Protein AF-A0A3D5DP61-F1 (afdb_monomer)

Sequence (79 aa):
MGTVFTVDSALQHTCASFRQQAAHGEISAAECDLLIDGAILLAVHLEALIQDAHAGRPPSWPDAGQRPALRVLAGGQQG

Radius of gyration: 17.91 Å; Cα contacts (8 Å, |Δi|>4): 30; chains: 1; bounding box: 40×27×56 Å

Foldseek 3Di:
DDDDDQLVNVLVVQLVVLVVCCVVVVDPPVVSVVVNVVSVVVSVVVVVQVVCVVVVHPGPDPDPVPPDPPPPPPDDDDD

Nearest PDB structures (foldseek):
  2f66-assembly3_A  TM=7.897E-01  e=7.487E+00  Saccharomyces cerevisiae
  2lxc-assembly1_C  TM=3.758E-01  e=6.119E+00  Saccharomyces cerevisiae S288C

pLDDT: mean 81.03, std 19.75, range [37.09, 98.69]

Solvent-accessible surface area (backbone atoms only — not comparable to full-atom values): 4965 Å² total; per-residue (Å²): 134,83,84,82,76,46,65,65,59,49,45,53,53,51,45,51,49,40,54,50,36,30,74,73,63,78,39,51,69,69,56,33,53,52,51,42,56,50,46,52,56,49,41,56,51,50,51,51,52,52,51,36,52,75,70,70,44,79,78,88,66,75,54,82,91,66,58,75,78,81,76,74,87,79,73,88,83,88,131

Mean predicted aligned error: 11.6 Å

Secondary structure (DSSP, 8-state):
------HHHHHHHHHHHHHHHHHTTSS-HHHHHHHHHHHHHHHHHHHHHHHHHHTTPPP-S--GGGS------------

Structure (mmCIF, N/CA/C/O backbone):
data_AF-A0A3D5DP61-F1
#
_entry.id   AF-A0A3D5DP61-F1
#
loop_
_atom_site.group_PDB
_atom_site.id
_atom_site.type_symbol
_atom_site.label_atom_id
_atom_site.label_alt_id
_atom_site.label_comp_id
_atom_site.label_asym_id
_atom_site.label_entity_id
_atom_site.label_seq_id
_atom_site.pdbx_PDB_ins_code
_atom_site.Cartn_x
_atom_site.Cartn_y
_atom_site.Cartn_z
_atom_site.occupancy
_atom_site.B_iso_or_equiv
_atom_site.auth_seq_id
_atom_site.auth_comp_id
_atom_site.auth_asym_id
_atom_site.auth_atom_id
_atom_site.pdbx_PDB_model_num
ATOM 1 N N . MET A 1 1 ? 2.051 -22.863 -12.965 1.00 37.09 1 MET A N 1
ATOM 2 C CA . MET A 1 1 ? 2.035 -21.450 -13.397 1.00 37.09 1 MET A CA 1
ATOM 3 C C . MET A 1 1 ? 2.212 -20.609 -12.150 1.00 37.09 1 MET A C 1
ATOM 5 O O . MET A 1 1 ? 1.329 -20.635 -11.307 1.00 37.09 1 MET A O 1
ATOM 9 N N . GLY A 1 2 ? 3.383 -20.000 -11.961 1.00 47.03 2 GLY A N 1
ATOM 10 C CA . GLY A 1 2 ? 3.599 -19.091 -10.835 1.00 47.03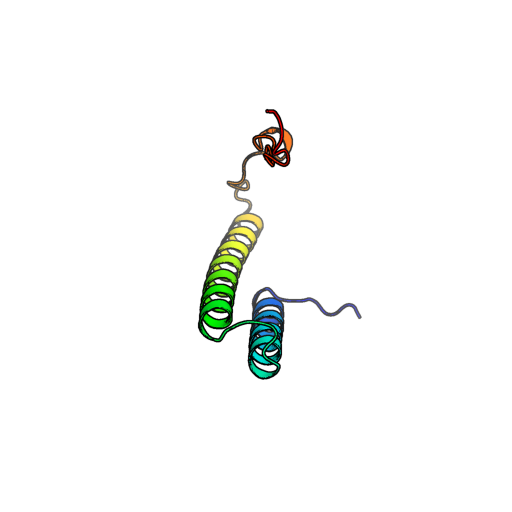 2 GLY A CA 1
ATOM 11 C C . GLY A 1 2 ? 2.869 -17.784 -11.112 1.00 47.03 2 GLY A C 1
ATOM 12 O O . GLY A 1 2 ? 3.030 -17.222 -12.193 1.00 47.03 2 GLY A O 1
ATOM 13 N N . THR A 1 3 ? 2.029 -17.339 -10.184 1.00 56.50 3 THR A N 1
ATOM 14 C CA . THR A 1 3 ? 1.362 -16.039 -10.269 1.00 56.50 3 THR A CA 1
ATOM 15 C C . THR A 1 3 ? 2.440 -14.959 -10.278 1.00 56.50 3 THR A C 1
ATOM 17 O O . THR A 1 3 ? 3.208 -14.846 -9.325 1.00 56.50 3 THR A O 1
ATOM 20 N N . VAL A 1 4 ? 2.546 -14.195 -11.364 1.00 59.75 4 VAL A N 1
ATOM 21 C CA . VAL A 1 4 ? 3.407 -13.010 -11.388 1.00 59.75 4 VAL A CA 1
ATOM 22 C C . VAL A 1 4 ? 2.693 -11.948 -10.563 1.00 59.75 4 VAL A C 1
ATOM 24 O O . VAL A 1 4 ? 1.670 -11.421 -10.990 1.00 59.75 4 VAL A O 1
ATOM 27 N N . PHE A 1 5 ? 3.199 -11.674 -9.364 1.00 66.38 5 PHE A N 1
ATOM 28 C CA . PHE A 1 5 ? 2.721 -10.548 -8.574 1.00 66.38 5 PHE A CA 1
ATOM 29 C C . PHE A 1 5 ? 3.260 -9.261 -9.196 1.00 66.38 5 PHE A C 1
ATOM 31 O O . PHE A 1 5 ? 4.463 -9.002 -9.175 1.00 66.38 5 PHE A O 1
ATOM 38 N N . THR A 1 6 ? 2.368 -8.464 -9.780 1.00 89.56 6 THR A N 1
ATOM 39 C CA . THR A 1 6 ? 2.663 -7.067 -10.105 1.00 89.56 6 THR A CA 1
ATOM 40 C C . THR A 1 6 ? 2.755 -6.266 -8.809 1.00 89.56 6 THR A C 1
ATOM 42 O O . THR A 1 6 ? 2.144 -6.645 -7.804 1.00 89.56 6 THR A O 1
ATOM 45 N N . VAL A 1 7 ? 3.479 -5.143 -8.833 1.00 92.12 7 VAL A N 1
ATOM 46 C CA . VAL A 1 7 ? 3.539 -4.218 -7.689 1.00 92.12 7 VAL A CA 1
ATOM 47 C C . VAL A 1 7 ? 2.128 -3.816 -7.243 1.00 92.12 7 VAL A C 1
ATOM 49 O O . VAL A 1 7 ? 1.823 -3.883 -6.056 1.00 92.12 7 VAL A O 1
ATOM 52 N N . ASP A 1 8 ? 1.241 -3.526 -8.197 1.00 93.06 8 ASP A N 1
ATOM 53 C CA . ASP A 1 8 ? -0.175 -3.232 -7.953 1.00 93.06 8 ASP A CA 1
ATOM 54 C C . ASP A 1 8 ? -0.912 -4.364 -7.207 1.00 93.06 8 ASP A C 1
ATOM 56 O O . ASP A 1 8 ? -1.524 -4.127 -6.166 1.00 93.06 8 ASP A O 1
ATOM 60 N N . SER A 1 9 ? -0.798 -5.617 -7.662 1.00 94.31 9 SER A N 1
ATOM 61 C CA . SER A 1 9 ? -1.471 -6.746 -7.000 1.00 94.31 9 SER A CA 1
ATOM 62 C C . SER A 1 9 ? -0.961 -6.984 -5.572 1.00 94.31 9 SER A C 1
ATOM 64 O O . SER A 1 9 ? -1.743 -7.308 -4.674 1.00 94.31 9 SER A O 1
ATOM 66 N N . ALA A 1 10 ? 0.339 -6.777 -5.339 1.00 95.25 10 ALA A N 1
ATOM 67 C CA . ALA A 1 10 ? 0.934 -6.867 -4.011 1.00 95.25 10 ALA A CA 1
ATOM 68 C C . ALA A 1 10 ? 0.457 -5.722 -3.101 1.00 95.25 10 ALA A C 1
ATOM 70 O O . ALA A 1 10 ? 0.128 -5.964 -1.937 1.00 95.25 10 ALA A O 1
ATOM 71 N N . LEU A 1 11 ? 0.360 -4.498 -3.632 1.00 96.69 11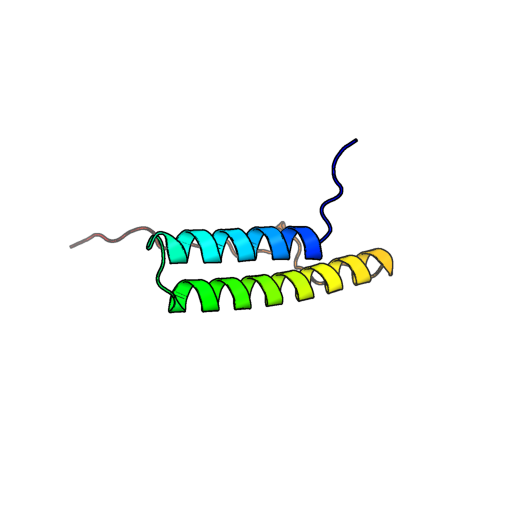 LEU A N 1
ATOM 72 C CA . LEU A 1 11 ? -0.164 -3.337 -2.915 1.00 96.69 11 LEU A CA 1
ATOM 73 C C . LEU A 1 11 ? -1.622 -3.554 -2.500 1.00 96.69 11 LEU A C 1
ATOM 75 O O . LEU A 1 11 ? -1.954 -3.397 -1.326 1.00 96.69 11 LEU A O 1
ATOM 79 N N . GLN A 1 12 ? -2.482 -3.972 -3.432 1.00 97.19 12 GLN A N 1
ATOM 80 C CA . GLN A 1 12 ? -3.896 -4.233 -3.152 1.00 97.19 12 GLN A CA 1
ATOM 81 C C . GLN A 1 12 ? -4.071 -5.290 -2.060 1.00 97.19 12 GLN A C 1
ATOM 83 O O . GLN A 1 12 ? -4.829 -5.081 -1.111 1.00 97.19 12 GLN A O 1
ATOM 88 N N . HIS A 1 13 ? -3.335 -6.401 -2.158 1.00 96.81 13 HIS A N 1
ATOM 89 C CA . HIS A 1 13 ? -3.375 -7.460 -1.154 1.00 96.81 13 HIS A CA 1
ATOM 90 C C . HIS A 1 13 ? -2.927 -6.962 0.228 1.00 96.81 13 HIS A C 1
ATOM 92 O O . HIS A 1 13 ? -3.583 -7.229 1.235 1.00 96.81 13 HIS A O 1
ATOM 98 N N . THR A 1 14 ? -1.843 -6.189 0.270 1.00 97.44 14 THR A N 1
ATOM 99 C CA . THR A 1 14 ? -1.286 -5.635 1.509 1.00 97.44 14 THR A CA 1
ATOM 100 C C . THR A 1 14 ? -2.260 -4.657 2.172 1.00 97.44 14 THR A C 1
ATOM 102 O O . THR A 1 14 ? -2.575 -4.802 3.352 1.00 97.44 14 THR A O 1
ATOM 105 N N . CYS A 1 15 ? -2.828 -3.722 1.406 1.00 98.38 15 CYS A N 1
ATOM 106 C CA . CYS A 1 15 ? -3.824 -2.773 1.904 1.00 98.38 15 CYS A CA 1
ATOM 107 C C . CYS A 1 15 ? -5.100 -3.467 2.401 1.00 98.38 15 CYS A C 1
ATOM 109 O O . CYS A 1 15 ? -5.673 -3.052 3.410 1.00 98.38 15 CYS A O 1
ATOM 111 N N . ALA A 1 16 ? -5.553 -4.526 1.722 1.00 98.44 16 ALA A N 1
ATOM 112 C CA . ALA A 1 16 ? -6.688 -5.323 2.183 1.00 98.44 16 ALA A CA 1
ATOM 113 C C . ALA A 1 16 ? -6.394 -6.000 3.532 1.00 98.44 16 ALA A C 1
ATOM 115 O O . ALA A 1 16 ? -7.241 -5.970 4.425 1.00 98.44 16 ALA A O 1
ATOM 116 N N . SER A 1 17 ? -5.181 -6.533 3.705 1.00 98.44 17 SER A N 1
ATOM 117 C CA . SER A 1 17 ? -4.735 -7.131 4.967 1.00 98.44 17 SER A C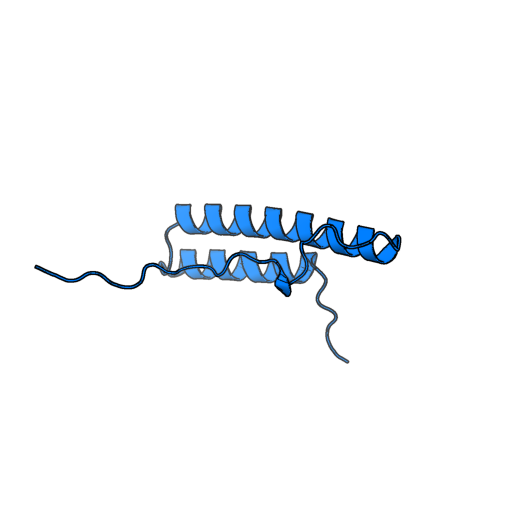A 1
ATOM 118 C C . SER A 1 17 ? -4.728 -6.118 6.117 1.00 98.44 17 SER A C 1
ATOM 120 O O . SER A 1 17 ? -5.284 -6.400 7.177 1.00 98.44 17 SER A O 1
ATOM 122 N N . PHE A 1 18 ? -4.208 -4.902 5.908 1.00 98.69 18 PHE A N 1
ATOM 123 C CA . PHE A 1 18 ? -4.237 -3.851 6.938 1.00 98.69 18 PHE A CA 1
ATOM 124 C C . PHE A 1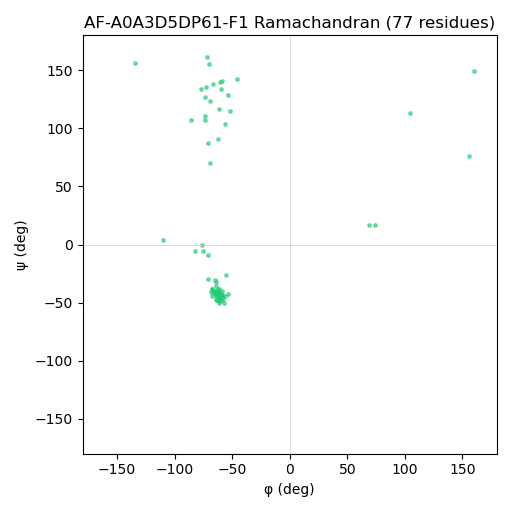 18 ? -5.658 -3.453 7.332 1.00 98.69 18 PHE A C 1
ATOM 126 O O . PHE A 1 18 ? -5.971 -3.352 8.517 1.00 98.69 18 PHE A O 1
ATOM 133 N N . ARG A 1 19 ? -6.555 -3.293 6.353 1.00 98.50 19 ARG A N 1
ATOM 134 C CA . ARG A 1 19 ? -7.970 -2.994 6.627 1.00 98.50 19 ARG A CA 1
ATOM 135 C C . ARG A 1 19 ? -8.635 -4.101 7.436 1.00 98.50 19 ARG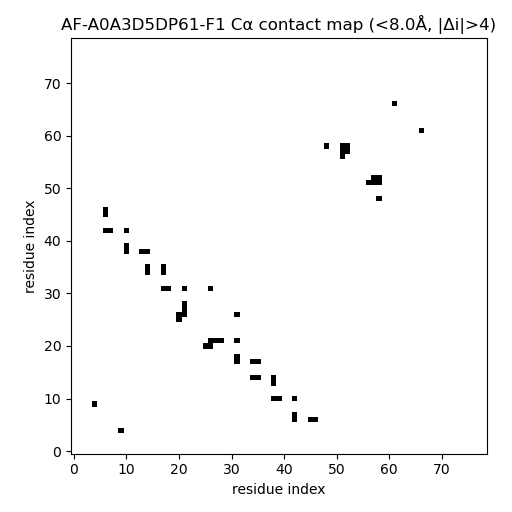 A C 1
ATOM 137 O O . ARG A 1 19 ? -9.435 -3.803 8.318 1.00 98.50 19 ARG A O 1
ATOM 144 N N . GLN A 1 20 ? -8.299 -5.359 7.157 1.00 98.69 20 GLN A N 1
ATOM 145 C CA . GLN A 1 20 ? -8.809 -6.498 7.911 1.00 98.69 20 GLN A CA 1
ATOM 146 C C . GLN A 1 20 ? -8.279 -6.509 9.353 1.00 98.69 20 GLN A C 1
ATOM 148 O O . GLN A 1 20 ? -9.072 -6.661 10.278 1.00 98.69 20 GLN A O 1
ATOM 153 N N . GLN A 1 21 ? -6.983 -6.258 9.553 1.00 98.62 21 GLN A N 1
ATOM 154 C CA . GLN A 1 21 ? -6.377 -6.129 10.885 1.00 98.62 21 GLN A CA 1
ATOM 155 C C . GLN A 1 21 ? -7.026 -4.996 11.692 1.00 98.62 21 GLN A C 1
ATOM 157 O O . GLN A 1 21 ? -7.372 -5.177 12.858 1.00 98.62 21 GLN A O 1
ATOM 162 N N . ALA A 1 22 ? -7.275 -3.845 11.062 1.00 98.50 22 ALA A N 1
ATOM 163 C CA . ALA A 1 22 ? -7.976 -2.733 11.698 1.00 98.50 22 ALA A CA 1
ATOM 164 C C . ALA A 1 22 ? -9.427 -3.092 12.059 1.00 98.50 22 ALA A C 1
ATOM 166 O O . ALA A 1 22 ? -9.895 -2.766 13.148 1.00 98.50 22 ALA A O 1
ATOM 167 N N . ALA A 1 23 ? -10.135 -3.809 11.179 1.00 98.25 23 ALA A N 1
ATOM 168 C CA . ALA A 1 23 ? -11.497 -4.277 11.439 1.00 98.25 23 ALA A CA 1
ATOM 169 C C . ALA A 1 23 ? -11.570 -5.285 12.600 1.00 98.25 23 ALA A C 1
ATOM 171 O O . ALA A 1 23 ? -12.570 -5.325 13.315 1.00 98.25 23 ALA A O 1
ATOM 172 N N . HIS A 1 24 ? -10.516 -6.075 12.808 1.00 98.38 24 HIS A N 1
ATOM 173 C CA . HIS A 1 24 ? -10.382 -6.971 13.957 1.00 98.38 24 HIS A CA 1
ATOM 174 C C . HIS A 1 24 ? -9.862 -6.275 15.227 1.00 98.38 24 HIS A C 1
ATOM 176 O O . HIS A 1 24 ? -9.819 -6.902 16.285 1.00 98.38 24 HIS A O 1
ATOM 182 N N . GLY A 1 25 ? -9.478 -4.997 15.148 1.00 97.94 25 GLY A N 1
ATOM 183 C CA . GLY A 1 25 ? -8.911 -4.243 16.267 1.00 97.94 25 GLY A CA 1
ATOM 184 C C . GLY A 1 25 ? -7.464 -4.613 16.609 1.00 97.94 25 GLY A C 1
ATOM 185 O O . GLY A 1 25 ? -7.003 -4.290 17.700 1.00 97.94 25 GLY A O 1
ATOM 186 N N . GLU A 1 26 ? -6.753 -5.285 15.700 1.00 98.56 26 GLU A N 1
ATOM 187 C CA . GLU A 1 26 ? -5.332 -5.633 15.855 1.00 98.56 26 GLU A CA 1
ATOM 188 C C . GLU A 1 26 ? -4.431 -4.393 15.742 1.00 98.56 26 GLU A C 1
ATOM 190 O O . GLU A 1 26 ? -3.380 -4.323 16.376 1.00 98.56 26 GLU A O 1
ATOM 195 N N . ILE A 1 27 ? -4.873 -3.404 14.961 1.00 98.31 27 ILE A N 1
ATOM 196 C CA . ILE A 1 27 ? -4.266 -2.077 14.820 1.00 98.31 27 ILE A CA 1
ATOM 197 C C . ILE A 1 27 ? -5.356 -1.003 14.879 1.00 98.31 27 ILE A C 1
ATOM 199 O O . ILE A 1 27 ? -6.522 -1.262 14.564 1.00 98.31 27 ILE A O 1
ATOM 203 N N . SER A 1 28 ? -4.993 0.221 15.258 1.00 98.56 28 SER A N 1
ATOM 204 C CA . SER A 1 28 ? -5.913 1.358 15.204 1.00 98.56 28 SER A CA 1
ATOM 205 C C . SER A 1 28 ? -6.193 1.808 13.765 1.00 98.56 28 SER A C 1
ATOM 207 O O . SER A 1 28 ? -5.425 1.543 12.839 1.00 98.56 28 SER A O 1
ATOM 209 N N . ALA A 1 29 ? -7.284 2.556 13.573 1.00 98.06 29 ALA A N 1
ATOM 210 C CA . ALA A 1 29 ? -7.604 3.155 12.275 1.00 98.06 29 ALA A CA 1
ATOM 211 C C . ALA A 1 29 ? -6.484 4.090 11.776 1.00 98.06 29 ALA A C 1
ATOM 213 O O . ALA A 1 29 ? -6.120 4.035 10.608 1.00 98.06 29 ALA A O 1
ATOM 214 N N . ALA A 1 30 ? -5.880 4.877 12.674 1.00 98.38 30 ALA A N 1
ATOM 215 C CA . ALA A 1 30 ? -4.789 5.786 12.324 1.00 98.38 30 ALA A CA 1
ATOM 216 C C . ALA A 1 30 ? -3.507 5.043 11.905 1.00 98.38 30 ALA A C 1
ATOM 218 O O . ALA A 1 30 ? -2.820 5.470 10.980 1.00 98.38 30 ALA A O 1
ATOM 219 N N . GLU A 1 31 ? -3.187 3.920 12.557 1.00 98.25 31 GLU A N 1
ATOM 220 C CA . GLU A 1 31 ? -2.072 3.058 12.144 1.00 98.25 31 GLU A CA 1
ATOM 221 C C . GLU A 1 31 ? -2.340 2.405 10.785 1.00 98.25 31 GLU A C 1
ATOM 223 O O . GLU A 1 31 ? -1.440 2.344 9.951 1.00 98.25 31 GLU A O 1
ATOM 228 N N . CYS A 1 32 ? -3.576 1.965 10.533 1.00 98.62 32 CYS A N 1
ATOM 229 C CA . CYS A 1 32 ? -3.982 1.414 9.241 1.00 98.62 32 CYS A CA 1
ATOM 230 C C . CYS A 1 32 ? -3.803 2.428 8.103 1.00 98.62 32 CYS A C 1
ATOM 232 O O . CYS A 1 32 ? -3.186 2.097 7.090 1.00 98.62 32 CYS A O 1
ATOM 234 N N . ASP A 1 33 ? -4.275 3.664 8.289 1.00 98.62 33 ASP A N 1
ATOM 235 C CA . ASP A 1 33 ? -4.130 4.736 7.297 1.00 98.62 33 ASP A CA 1
ATOM 236 C C . ASP A 1 33 ? -2.649 5.026 7.009 1.00 98.62 33 ASP A C 1
ATOM 238 O O . ASP A 1 33 ? -2.230 5.033 5.851 1.00 98.62 33 ASP A O 1
ATOM 242 N N . LEU A 1 34 ? -1.823 5.142 8.056 1.00 98.69 34 LEU A N 1
ATOM 243 C CA . LEU A 1 34 ? -0.381 5.355 7.913 1.00 98.69 34 LEU A CA 1
ATOM 244 C C . LEU A 1 34 ? 0.313 4.213 7.149 1.00 98.69 34 LEU A C 1
ATOM 246 O O . LEU A 1 34 ? 1.187 4.459 6.314 1.00 98.69 34 LEU A O 1
ATOM 250 N N . LEU A 1 35 ? -0.052 2.961 7.433 1.00 98.62 35 LEU A N 1
ATOM 251 C CA . LEU A 1 35 ? 0.511 1.792 6.754 1.00 98.62 35 LEU A CA 1
ATOM 252 C C . LEU A 1 35 ? 0.096 1.731 5.279 1.00 98.62 35 LEU A C 1
ATOM 254 O O . LEU A 1 35 ? 0.918 1.375 4.432 1.00 98.62 35 LEU A O 1
ATOM 258 N N . ILE A 1 36 ? -1.148 2.097 4.963 1.00 98.56 36 ILE A N 1
ATOM 259 C CA . ILE A 1 36 ? -1.636 2.192 3.582 1.00 98.56 36 ILE A CA 1
ATOM 260 C C . ILE A 1 36 ? -0.865 3.275 2.820 1.00 98.56 36 ILE A C 1
ATOM 262 O O . ILE A 1 36 ? -0.355 2.994 1.733 1.00 98.56 36 ILE A O 1
ATOM 266 N N . ASP A 1 37 ? -0.712 4.469 3.394 1.00 98.56 37 ASP A N 1
ATOM 267 C CA . ASP A 1 37 ? 0.054 5.560 2.780 1.00 98.56 37 ASP A CA 1
ATOM 268 C C . ASP A 1 37 ? 1.512 5.145 2.524 1.00 98.56 37 ASP A C 1
ATOM 270 O O . ASP A 1 37 ? 2.048 5.338 1.428 1.00 98.56 37 ASP A O 1
ATOM 274 N N . GLY A 1 38 ? 2.147 4.496 3.506 1.00 98.19 38 GLY A N 1
ATOM 275 C CA . GLY A 1 38 ? 3.501 3.959 3.369 1.00 98.19 38 GLY A CA 1
ATOM 276 C C . GLY A 1 38 ? 3.622 2.893 2.275 1.00 98.19 38 GLY A C 1
ATOM 277 O O . GLY A 1 38 ? 4.585 2.905 1.504 1.00 98.19 38 GLY A O 1
ATOM 278 N N . ALA A 1 39 ? 2.640 1.995 2.161 1.00 98.12 39 ALA A N 1
ATOM 279 C CA . ALA A 1 39 ? 2.619 0.966 1.125 1.00 98.12 39 ALA A CA 1
ATOM 280 C C . ALA A 1 39 ? 2.478 1.568 -0.282 1.00 98.12 39 ALA A C 1
ATOM 282 O O . ALA A 1 39 ? 3.168 1.127 -1.203 1.00 98.12 39 ALA A O 1
ATOM 283 N N . ILE A 1 40 ? 1.647 2.604 -0.446 1.00 97.88 40 ILE A N 1
ATOM 284 C CA . ILE A 1 40 ? 1.498 3.330 -1.717 1.00 97.88 40 ILE A CA 1
ATOM 285 C C . ILE A 1 40 ? 2.826 3.982 -2.114 1.00 97.88 40 ILE A C 1
ATOM 287 O O . ILE A 1 40 ? 3.278 3.816 -3.248 1.00 97.88 40 ILE A O 1
ATOM 291 N N . LEU A 1 41 ? 3.485 4.681 -1.185 1.00 97.75 41 LEU A N 1
ATOM 292 C CA . LEU A 1 41 ? 4.783 5.309 -1.448 1.00 97.75 41 LEU A CA 1
ATOM 293 C C . LEU A 1 41 ? 5.846 4.281 -1.856 1.00 97.75 41 LEU A C 1
ATOM 295 O O . LEU A 1 41 ? 6.601 4.509 -2.805 1.00 97.75 41 LEU A O 1
ATOM 299 N N . LEU A 1 42 ? 5.887 3.135 -1.172 1.00 96.25 42 LEU A N 1
ATOM 300 C CA . LEU A 1 42 ? 6.800 2.047 -1.509 1.00 96.25 42 LEU A CA 1
ATOM 301 C C . LEU A 1 42 ? 6.511 1.470 -2.901 1.00 96.25 42 LEU A C 1
ATOM 303 O O . LEU A 1 42 ? 7.446 1.238 -3.663 1.00 96.25 42 LEU A O 1
ATOM 307 N N . ALA A 1 43 ? 5.239 1.264 -3.245 1.00 95.88 43 ALA A N 1
ATOM 308 C CA . ALA A 1 43 ? 4.831 0.761 -4.552 1.00 95.88 43 ALA A CA 1
ATOM 309 C C . ALA A 1 43 ? 5.273 1.699 -5.684 1.00 95.88 43 ALA A C 1
ATOM 311 O O . ALA A 1 43 ? 5.924 1.253 -6.626 1.00 95.88 43 ALA A O 1
ATOM 31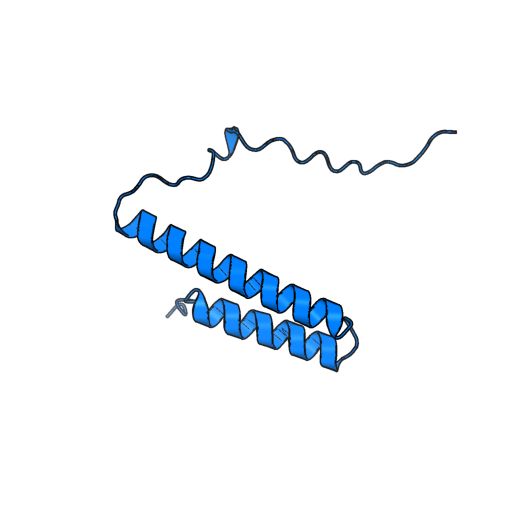2 N N . VAL A 1 44 ? 5.017 3.004 -5.546 1.00 94.25 44 VAL A N 1
ATOM 313 C CA . VAL A 1 44 ? 5.471 4.020 -6.511 1.00 94.25 44 VAL A CA 1
ATOM 314 C C . VAL A 1 44 ? 6.989 3.970 -6.685 1.00 94.25 44 VAL A C 1
ATOM 316 O O . VAL A 1 44 ? 7.496 4.001 -7.808 1.00 94.25 44 VAL A O 1
ATOM 319 N N . HIS A 1 45 ? 7.732 3.857 -5.583 1.00 92.50 45 HIS A N 1
ATOM 320 C CA . HIS A 1 45 ? 9.186 3.777 -5.645 1.00 92.50 45 HIS A CA 1
ATOM 321 C C . HIS A 1 45 ? 9.679 2.493 -6.332 1.00 92.50 45 HIS A C 1
ATOM 323 O O . HIS A 1 45 ? 10.596 2.540 -7.151 1.00 92.50 45 HIS A O 1
ATOM 329 N N . LEU A 1 46 ? 9.060 1.347 -6.038 1.00 91.88 46 LEU A N 1
ATOM 330 C CA . LEU A 1 46 ? 9.382 0.073 -6.680 1.00 91.88 46 LEU A CA 1
ATOM 331 C C . LEU A 1 46 ? 9.101 0.103 -8.183 1.00 91.88 46 LEU A C 1
ATOM 333 O O . LEU A 1 46 ? 9.918 -0.396 -8.955 1.00 91.88 46 LEU A O 1
ATOM 337 N N . GLU A 1 47 ? 7.994 0.706 -8.615 1.00 91.69 47 GLU A N 1
ATOM 338 C CA . GLU A 1 47 ? 7.704 0.860 -10.042 1.00 91.69 47 GLU A CA 1
ATOM 339 C C . GLU A 1 47 ? 8.755 1.713 -10.750 1.00 91.69 47 GLU A C 1
ATOM 341 O O . GLU A 1 47 ? 9.231 1.322 -11.816 1.00 91.69 47 GLU A O 1
ATOM 346 N N . ALA A 1 48 ? 9.181 2.822 -10.139 1.00 89.12 48 ALA A N 1
ATOM 347 C CA . ALA A 1 48 ? 10.261 3.643 -10.679 1.00 89.12 48 ALA A CA 1
ATOM 348 C C . ALA A 1 48 ? 11.565 2.838 -10.832 1.00 89.12 48 ALA A C 1
ATOM 350 O O . ALA A 1 48 ? 12.208 2.898 -11.878 1.00 89.12 48 ALA A O 1
ATOM 351 N N . LEU A 1 49 ? 11.923 2.019 -9.835 1.00 88.00 49 LEU A N 1
ATOM 352 C CA . LEU A 1 49 ? 13.105 1.152 -9.905 1.00 88.00 49 LEU A CA 1
ATOM 353 C C . LEU A 1 49 ? 12.995 0.082 -11.000 1.00 88.00 49 LEU A C 1
ATOM 355 O O . LEU A 1 49 ? 13.976 -0.193 -11.691 1.00 88.00 49 LEU A O 1
ATOM 359 N N . ILE A 1 50 ? 11.817 -0.519 -11.178 1.00 87.94 50 ILE A N 1
ATOM 360 C CA . ILE A 1 50 ? 11.569 -1.496 -12.248 1.00 87.94 50 ILE A CA 1
ATOM 361 C C . ILE A 1 50 ? 11.700 -0.824 -13.620 1.00 87.94 50 ILE A C 1
ATOM 363 O O . ILE A 1 50 ? 12.317 -1.387 -14.525 1.00 87.94 50 ILE A O 1
ATOM 367 N N . GLN A 1 51 ? 11.164 0.390 -13.773 1.00 86.69 51 GLN A N 1
ATOM 368 C CA . GLN A 1 51 ? 11.292 1.170 -15.004 1.00 86.69 51 GLN A CA 1
ATOM 369 C C . GLN A 1 51 ? 12.748 1.543 -15.300 1.00 86.69 51 GLN A C 1
ATOM 371 O O . GLN A 1 51 ? 13.202 1.348 -16.429 1.00 86.69 51 GLN A O 1
ATOM 376 N N . ASP A 1 52 ? 13.498 2.010 -14.299 1.00 86.00 52 ASP A N 1
ATOM 377 C CA . ASP A 1 52 ? 14.927 2.310 -14.430 1.00 86.00 52 ASP A CA 1
ATOM 378 C C . ASP A 1 52 ? 15.725 1.068 -14.859 1.00 86.00 52 ASP A C 1
ATOM 380 O O . ASP A 1 52 ? 16.547 1.143 -15.778 1.00 86.00 52 ASP A O 1
ATOM 384 N N . ALA A 1 53 ? 15.438 -0.093 -14.258 1.00 82.00 53 ALA A N 1
ATOM 385 C CA . ALA A 1 53 ? 16.070 -1.360 -14.618 1.00 82.00 53 ALA A CA 1
ATOM 386 C C . ALA A 1 53 ? 15.757 -1.771 -16.066 1.00 82.00 53 ALA A C 1
ATOM 388 O O . ALA A 1 53 ? 16.659 -2.171 -16.804 1.00 82.00 53 ALA A O 1
ATOM 389 N N . HIS A 1 54 ? 14.502 -1.629 -16.505 1.00 83.94 54 HIS A N 1
ATOM 390 C CA . HIS A 1 54 ? 14.114 -1.877 -17.897 1.00 83.94 54 HIS A CA 1
ATOM 391 C C . HIS A 1 54 ? 14.778 -0.902 -18.881 1.00 83.94 54 HIS A C 1
ATOM 393 O O . HIS A 1 54 ? 15.100 -1.292 -20.001 1.00 83.94 54 HIS A O 1
ATOM 399 N N . ALA A 1 55 ? 15.027 0.343 -18.469 1.00 84.88 55 ALA A N 1
ATOM 400 C CA . ALA A 1 55 ? 15.746 1.338 -19.262 1.00 84.88 55 ALA A CA 1
ATOM 401 C C . ALA A 1 55 ? 17.275 1.119 -19.288 1.00 84.88 55 ALA A C 1
ATOM 403 O O . ALA A 1 55 ? 17.992 1.898 -19.918 1.00 84.88 55 ALA A O 1
ATOM 404 N N . GLY A 1 56 ? 17.791 0.088 -18.603 1.00 78.75 56 GLY A N 1
ATOM 405 C CA . GLY A 1 56 ? 19.227 -0.186 -18.491 1.00 78.75 56 GLY A CA 1
ATOM 406 C C . GLY A 1 56 ? 19.984 0.850 -17.656 1.00 78.75 56 GLY A C 1
ATOM 407 O O . GLY A 1 56 ? 21.209 0.947 -17.752 1.00 78.75 56 GLY A O 1
ATOM 408 N N . ARG A 1 57 ? 19.272 1.650 -16.852 1.00 72.88 57 ARG A N 1
ATOM 409 C CA . ARG A 1 57 ? 19.878 2.632 -15.956 1.00 72.88 57 ARG A CA 1
ATOM 410 C C . ARG A 1 57 ? 20.447 1.897 -14.734 1.00 72.88 57 ARG A C 1
ATOM 412 O O . ARG A 1 57 ? 19.763 1.041 -14.172 1.00 72.88 57 ARG A O 1
ATOM 419 N N . PRO A 1 58 ? 21.686 2.197 -14.304 1.00 64.81 58 PRO A N 1
ATOM 420 C CA . PRO A 1 58 ? 22.235 1.589 -13.099 1.00 64.81 58 PRO A CA 1
ATOM 421 C C . PRO A 1 58 ? 21.363 1.945 -11.883 1.00 64.81 58 PRO A C 1
ATOM 423 O O . PRO A 1 58 ? 20.906 3.089 -11.785 1.00 64.81 58 PRO A O 1
ATOM 426 N N . PRO A 1 59 ? 21.123 0.995 -10.960 1.00 64.25 59 PRO A N 1
ATOM 427 C CA . PRO A 1 59 ? 20.307 1.246 -9.780 1.00 64.25 59 PRO A CA 1
ATOM 428 C C . PRO A 1 59 ? 20.923 2.373 -8.945 1.00 64.25 59 PRO A C 1
ATOM 430 O O . PRO A 1 59 ? 22.123 2.387 -8.684 1.00 64.25 59 PRO A O 1
ATOM 433 N N . SER A 1 60 ? 20.087 3.315 -8.507 1.00 66.94 60 SER A N 1
ATOM 434 C CA . S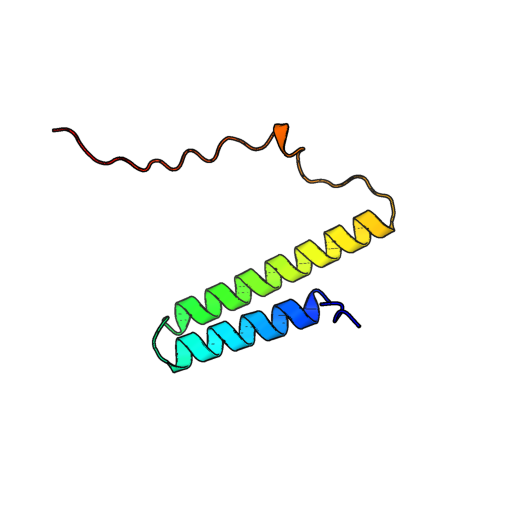ER A 1 60 ? 20.485 4.437 -7.645 1.00 66.94 60 SER A CA 1
ATOM 435 C C . SER A 1 60 ? 20.710 4.031 -6.185 1.00 66.94 60 SER A C 1
ATOM 437 O O . SER A 1 60 ? 21.143 4.847 -5.371 1.00 66.94 60 SER A O 1
ATOM 439 N N . TRP A 1 61 ? 20.416 2.774 -5.838 1.00 60.75 61 TRP A N 1
ATOM 440 C CA . TRP A 1 61 ? 20.612 2.267 -4.490 1.00 60.75 61 TRP A CA 1
ATOM 441 C C . TRP A 1 61 ? 22.103 2.063 -4.205 1.00 60.75 61 TRP A C 1
ATOM 443 O O . TRP A 1 61 ? 22.798 1.473 -5.036 1.00 60.75 61 TRP A O 1
ATOM 453 N N . PRO A 1 62 ? 22.610 2.483 -3.031 1.00 57.81 62 PRO A N 1
ATOM 454 C CA . PRO A 1 62 ? 23.964 2.140 -2.633 1.00 57.81 62 PRO A CA 1
ATOM 455 C C . PRO A 1 62 ? 24.110 0.618 -2.583 1.00 57.81 62 PRO A C 1
ATOM 457 O O . PRO A 1 62 ? 23.196 -0.093 -2.143 1.00 57.81 62 PRO A O 1
ATOM 460 N N . ASP A 1 63 ? 25.269 0.137 -3.035 1.00 59.12 63 ASP A N 1
ATOM 461 C CA . ASP A 1 63 ? 25.658 -1.269 -2.955 1.00 59.12 63 ASP A CA 1
ATOM 462 C C . ASP A 1 63 ? 25.345 -1.814 -1.551 1.00 59.12 63 ASP A C 1
ATOM 464 O O . ASP A 1 63 ? 25.486 -1.104 -0.549 1.00 59.12 63 ASP A O 1
ATOM 468 N N . ALA A 1 64 ? 24.892 -3.064 -1.452 1.00 58.47 64 ALA A N 1
ATOM 469 C CA . ALA A 1 64 ? 24.589 -3.678 -0.162 1.00 58.47 64 ALA A CA 1
ATOM 470 C C . ALA A 1 64 ? 25.798 -3.634 0.797 1.00 58.47 64 ALA A C 1
ATOM 472 O O . ALA A 1 64 ? 25.598 -3.553 2.009 1.00 58.47 64 ALA A O 1
ATOM 473 N N . GLY A 1 65 ? 27.028 -3.589 0.264 1.00 59.09 65 GLY A N 1
ATOM 474 C CA . GLY A 1 65 ? 28.261 -3.381 1.031 1.00 59.09 65 GLY A CA 1
ATOM 475 C C . GLY A 1 65 ? 28.462 -1.968 1.602 1.00 59.09 65 GLY A C 1
ATOM 476 O O . GLY A 1 65 ? 29.371 -1.767 2.401 1.00 59.09 65 GLY A O 1
ATOM 477 N N . GLN A 1 66 ? 27.630 -0.994 1.224 1.00 57.06 66 GLN A N 1
ATOM 478 C CA . GLN A 1 66 ? 27.689 0.398 1.687 1.00 57.06 66 GLN A CA 1
ATOM 479 C C . GLN A 1 66 ? 26.526 0.801 2.600 1.00 57.06 66 GLN A C 1
ATOM 481 O O . GLN A 1 66 ? 26.438 1.958 3.013 1.00 57.06 66 GLN A O 1
ATOM 486 N N . ARG A 1 67 ? 25.624 -0.125 2.951 1.00 60.94 67 ARG A N 1
ATOM 487 C CA . ARG A 1 67 ? 24.567 0.183 3.921 1.00 60.94 67 ARG A CA 1
ATOM 488 C C . ARG A 1 67 ? 25.204 0.368 5.302 1.00 60.94 67 ARG A C 1
ATOM 490 O O . ARG A 1 67 ? 25.864 -0.560 5.775 1.00 60.94 67 ARG A O 1
ATOM 497 N N . PRO A 1 68 ? 25.013 1.520 5.974 1.00 58.34 68 PRO A N 1
ATOM 498 C CA . PRO A 1 68 ? 25.420 1.667 7.363 1.00 58.34 68 PRO A CA 1
ATOM 499 C C . PRO A 1 68 ? 24.791 0.526 8.156 1.00 58.34 68 PRO A C 1
ATOM 501 O O . PRO A 1 68 ? 23.587 0.292 8.037 1.00 58.34 68 PRO A O 1
ATOM 504 N N . ALA A 1 69 ? 25.596 -0.205 8.929 1.00 57.53 69 ALA A N 1
ATOM 505 C CA . ALA A 1 69 ? 25.068 -1.213 9.833 1.00 57.53 69 ALA A CA 1
ATOM 506 C C . ALA A 1 69 ? 23.988 -0.541 10.685 1.00 57.53 69 ALA A C 1
ATOM 508 O O . ALA A 1 69 ? 24.287 0.399 11.427 1.00 57.53 69 ALA A O 1
ATOM 509 N N . LEU A 1 70 ? 22.738 -0.984 10.531 1.00 52.50 70 LEU A N 1
ATOM 510 C CA . LEU A 1 70 ? 21.623 -0.536 11.347 1.00 52.50 70 LEU A CA 1
ATOM 511 C C . LEU A 1 70 ? 21.960 -0.962 12.779 1.00 52.50 70 LEU A C 1
ATOM 513 O O . LEU A 1 70 ? 21.715 -2.101 13.174 1.00 52.50 70 LEU A O 1
ATOM 517 N N . ARG A 1 71 ? 22.624 -0.088 13.542 1.00 58.78 71 ARG A N 1
ATOM 518 C CA . ARG A 1 71 ? 22.848 -0.319 14.963 1.00 58.78 71 ARG A CA 1
ATOM 519 C C . ARG A 1 71 ? 21.497 -0.143 15.626 1.00 58.78 71 ARG A C 1
ATOM 521 O O . ARG A 1 71 ? 21.134 0.948 16.050 1.00 58.78 71 ARG A O 1
ATOM 528 N N . VAL A 1 72 ? 20.742 -1.232 15.672 1.00 54.59 72 VAL A N 1
ATOM 529 C CA . VAL A 1 72 ? 19.673 -1.393 16.642 1.00 54.59 72 VAL A CA 1
ATOM 530 C C . VAL A 1 72 ? 20.347 -1.223 18.001 1.00 54.59 72 VAL A C 1
ATOM 532 O O . VAL A 1 72 ? 21.080 -2.103 18.450 1.00 54.59 72 VAL A O 1
ATOM 535 N N . LEU A 1 73 ? 20.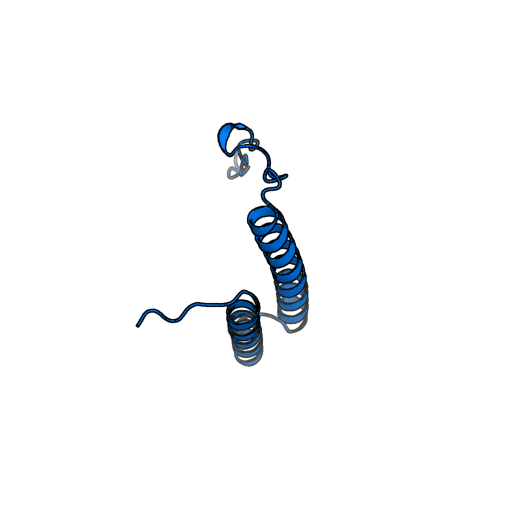166 -0.060 18.628 1.00 57.62 73 LEU A N 1
ATOM 536 C CA . LEU A 1 73 ? 20.459 0.145 20.043 1.00 57.62 73 LEU A CA 1
ATOM 537 C C . LEU A 1 73 ? 19.420 -0.652 20.843 1.00 57.62 73 LEU A C 1
ATOM 539 O O . LEU A 1 73 ? 18.504 -0.104 21.445 1.00 57.62 73 LEU A O 1
ATOM 543 N N . ALA A 1 74 ? 19.535 -1.977 20.788 1.00 50.50 74 ALA A N 1
ATOM 544 C CA . ALA A 1 74 ? 18.92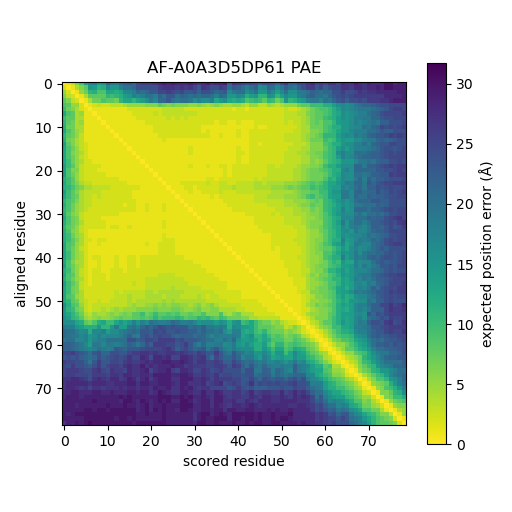2 -2.874 21.746 1.00 50.50 74 ALA A CA 1
ATOM 545 C C . ALA A 1 74 ? 19.902 -2.995 22.910 1.00 50.50 74 ALA A C 1
ATOM 547 O O . ALA A 1 74 ? 20.962 -3.603 22.779 1.00 50.50 74 ALA A O 1
ATOM 548 N N . GLY A 1 75 ? 19.557 -2.376 24.035 1.00 45.41 75 GLY A N 1
ATOM 549 C CA . GLY A 1 75 ? 20.326 -2.509 25.263 1.00 45.41 75 GLY A CA 1
ATOM 550 C C . GLY A 1 75 ? 20.137 -1.336 26.205 1.00 45.41 75 GLY A C 1
ATOM 551 O O . GLY A 1 75 ? 21.025 -0.503 26.342 1.00 45.41 75 GLY A O 1
ATOM 552 N N . GLY A 1 76 ? 18.995 -1.293 26.888 1.00 49.06 76 GLY A N 1
ATOM 553 C CA . GLY A 1 76 ? 18.995 -0.733 28.233 1.00 49.06 76 GLY A CA 1
ATOM 554 C C . GLY A 1 76 ? 19.815 -1.641 29.155 1.00 49.06 76 GLY A C 1
ATOM 555 O O . GLY A 1 76 ? 19.706 -2.859 29.037 1.00 49.06 76 GLY A O 1
ATOM 556 N N . GLN A 1 77 ? 20.636 -1.043 30.023 1.00 46.12 77 GLN A N 1
ATOM 557 C CA . GLN A 1 77 ? 20.866 -1.369 31.444 1.00 46.12 77 GLN A CA 1
ATOM 558 C C . GLN A 1 77 ? 22.214 -0.784 31.912 1.00 46.12 77 GLN A C 1
ATOM 560 O O . GLN A 1 77 ? 23.169 -0.755 31.141 1.00 46.12 77 GLN A O 1
ATOM 565 N N . GLN A 1 78 ? 22.254 -0.447 33.209 1.00 41.81 78 GLN A N 1
ATOM 566 C CA . GLN A 1 78 ? 23.349 0.021 34.078 1.00 41.81 78 GLN A CA 1
ATOM 567 C C . GLN A 1 78 ? 23.224 1.526 34.334 1.00 41.81 78 GLN A C 1
ATOM 569 O O . GLN A 1 78 ? 23.336 2.315 33.408 1.00 41.81 78 GLN A O 1
ATOM 574 N N . GLY A 1 79 ? 22.955 2.010 35.540 1.00 41.81 79 GLY A N 1
ATOM 575 C CA . GLY A 1 79 ? 22.902 1.433 36.882 1.00 41.81 79 GLY A CA 1
ATOM 576 C C . GLY A 1 79 ? 22.949 2.614 37.845 1.00 41.81 79 GLY A C 1
ATOM 577 O O . GLY A 1 79 ? 23.613 3.609 37.479 1.00 41.81 79 GLY A O 1
#